Protein AF-A0A1H5MQN9-F1 (afdb_monomer)

Foldseek 3Di:
DVVLLVVLVVVLVVVLVVVLVVCCVVCVVDDPVNSVVVSVVSSVCCCVVPNVVCVVPVVCSVVSSVVVVVPPVVVPPPDDPDDDDDDDDDDDDDDDDDDDDDDDDDDD

Organism: NCBI:txid561176

Sequence (108 aa):
MQGTEERLRRRSDAIIGRELARLAGRARTLGPGELAVVEQALNDLVEHLVLARLRAVPHRAAEVERLFDDGAAVAGRGDVHRAESAGCGRVTQPATGRSIEDTGSNPP

Mean predicted aligned error: 15.57 Å

pLDDT: mean 75.53, std 22.89, range [33.22, 98.25]

Secondary structure (DSSP, 8-state):
-HHHHHHHHHHHHHHHHHHHHHHHHH-TT--HHHHHHHHHHHHHHHIIIIIHHHHH-GGGHHHHHHHHHTTGGGGG--------------------------------

Nearest PDB structures (foldseek):
  2co9-assembly1_A  TM=3.778E-01  e=3.228E+00  Mus musculus

Radius of gyration: 31.55 Å; Cα contacts (8 Å, |Δi|>4): 30; chains: 1; bounding box: 37×87×59 Å

Solvent-accessible surface area (backbone atoms only — not comparable to full-atom values): 7089 Å² total; per-residue (Å²): 105,71,70,58,50,52,52,53,47,57,52,47,53,55,51,51,53,54,49,50,53,53,44,46,71,71,42,72,86,56,50,74,68,58,50,47,54,51,50,51,54,52,50,52,49,46,40,60,70,47,49,53,45,43,69,74,41,60,91,47,47,69,62,57,48,51,70,63,56,69,59,66,74,67,78,70,83,73,81,77,83,75,81,80,89,78,88,79,80,91,82,88,85,83,93,82,86,88,82,81,89,81,84,85,83,84,85,135

Structure (mmCIF, N/CA/C/O backbone):
data_AF-A0A1H5MQN9-F1
#
_entry.id   AF-A0A1H5MQN9-F1
#
loop_
_atom_site.group_PDB
_atom_site.id
_atom_site.type_symbol
_atom_site.label_atom_id
_atom_site.label_alt_id
_atom_site.label_comp_id
_atom_site.label_asym_id
_atom_site.label_entity_id
_atom_site.label_seq_id
_atom_site.pdbx_PDB_ins_code
_atom_site.Cartn_x
_atom_site.Cartn_y
_atom_site.Cartn_z
_atom_site.occupancy
_atom_site.B_iso_or_equiv
_atom_site.auth_seq_id
_atom_site.auth_comp_id
_atom_site.auth_asym_id
_atom_site.auth_atom_id
_atom_site.pdbx_PDB_model_num
ATOM 1 N N . MET A 1 1 ? 17.207 -2.214 -11.520 1.00 70.56 1 MET A N 1
ATOM 2 C CA . MET A 1 1 ? 16.086 -2.992 -10.946 1.00 70.56 1 MET A CA 1
ATOM 3 C C . MET A 1 1 ? 15.875 -2.678 -9.467 1.00 70.56 1 MET A C 1
ATOM 5 O O . MET A 1 1 ? 14.818 -2.151 -9.161 1.00 70.56 1 MET A O 1
ATOM 9 N N . GLN A 1 2 ? 16.863 -2.896 -8.583 1.00 77.94 2 GLN A N 1
ATOM 10 C CA . GLN A 1 2 ? 16.731 -2.617 -7.136 1.00 77.94 2 GLN A CA 1
ATOM 11 C C . GLN A 1 2 ? 16.249 -1.189 -6.820 1.00 77.94 2 GLN A C 1
ATOM 13 O O . GLN A 1 2 ? 15.347 -1.018 -6.011 1.00 77.94 2 GLN A O 1
ATOM 18 N N . GLY A 1 3 ? 16.767 -0.171 -7.519 1.00 86.62 3 GLY A N 1
ATOM 19 C CA . GLY A 1 3 ? 16.318 1.215 -7.324 1.00 86.62 3 GLY A CA 1
ATOM 20 C C . GLY A 1 3 ? 14.837 1.452 -7.652 1.00 86.62 3 GLY A C 1
ATOM 21 O O . GLY A 1 3 ? 14.176 2.209 -6.950 1.00 86.62 3 GLY A O 1
ATOM 22 N N . THR A 1 4 ? 14.295 0.784 -8.676 1.00 87.88 4 THR A N 1
ATOM 23 C CA . THR A 1 4 ? 12.878 0.917 -9.054 1.00 87.88 4 THR A CA 1
ATOM 24 C C . THR A 1 4 ? 11.960 0.212 -8.074 1.00 87.88 4 THR A C 1
ATOM 26 O O . THR A 1 4 ? 10.955 0.782 -7.660 1.00 87.88 4 THR A O 1
ATOM 29 N N . GLU A 1 5 ? 12.328 -1.001 -7.673 1.00 90.56 5 GLU A N 1
ATOM 30 C CA . GLU A 1 5 ? 11.581 -1.761 -6.675 1.00 90.56 5 GLU A CA 1
ATOM 31 C C . GLU A 1 5 ? 11.482 -0.993 -5.353 1.00 90.56 5 GLU A C 1
ATOM 33 O O . GLU A 1 5 ? 10.395 -0.823 -4.809 1.00 90.56 5 GLU A O 1
ATOM 38 N N . GLU A 1 6 ? 12.604 -0.448 -4.889 1.00 91.88 6 GLU A N 1
ATOM 39 C CA . GLU A 1 6 ? 12.682 0.304 -3.643 1.00 91.88 6 GLU A CA 1
ATOM 40 C C . GLU A 1 6 ? 11.853 1.602 -3.683 1.00 91.88 6 GLU A C 1
ATOM 42 O O . GLU A 1 6 ? 11.166 1.943 -2.720 1.00 91.88 6 GLU A O 1
ATOM 47 N N . ARG A 1 7 ? 11.841 2.326 -4.811 1.00 90.75 7 ARG A N 1
ATOM 48 C CA . ARG A 1 7 ? 10.961 3.499 -4.957 1.00 90.75 7 ARG A CA 1
ATOM 49 C C . ARG A 1 7 ? 9.482 3.118 -4.926 1.00 90.75 7 ARG A C 1
ATOM 51 O O . ARG A 1 7 ? 8.699 3.820 -4.290 1.00 90.75 7 ARG A O 1
ATOM 58 N N . LEU A 1 8 ? 9.098 2.029 -5.595 1.00 90.81 8 LEU A N 1
ATOM 59 C CA . LEU A 1 8 ? 7.714 1.551 -5.589 1.00 90.81 8 LEU A CA 1
ATOM 60 C C . LEU A 1 8 ? 7.292 1.059 -4.204 1.00 90.81 8 LEU A C 1
ATOM 62 O O . LEU A 1 8 ? 6.157 1.321 -3.809 1.00 90.81 8 LEU A O 1
ATOM 66 N N . ARG A 1 9 ? 8.200 0.429 -3.449 1.00 93.00 9 ARG A N 1
ATOM 67 C CA . ARG A 1 9 ? 7.979 0.048 -2.049 1.00 93.00 9 ARG A CA 1
ATOM 68 C C . ARG A 1 9 ? 7.672 1.277 -1.197 1.00 93.00 9 ARG A C 1
ATOM 70 O O . ARG A 1 9 ? 6.556 1.401 -0.711 1.00 93.00 9 ARG A O 1
ATOM 77 N N . ARG A 1 10 ? 8.572 2.268 -1.172 1.00 93.31 10 ARG A N 1
ATOM 78 C CA . ARG A 1 10 ? 8.358 3.517 -0.413 1.00 93.31 10 ARG A CA 1
ATOM 79 C C . ARG A 1 10 ? 7.081 4.257 -0.801 1.00 93.31 10 ARG A C 1
ATOM 81 O O . ARG A 1 10 ? 6.387 4.801 0.054 1.00 93.31 10 ARG A O 1
ATOM 88 N N . ARG A 1 11 ? 6.765 4.305 -2.098 1.00 92.62 11 ARG A N 1
ATOM 89 C CA . ARG A 1 11 ? 5.519 4.916 -2.576 1.00 92.62 11 ARG A CA 1
ATOM 90 C C . ARG A 1 11 ? 4.297 4.163 -2.052 1.00 92.62 11 ARG A C 1
ATOM 92 O O . ARG A 1 11 ? 3.329 4.797 -1.638 1.00 92.62 11 ARG A O 1
ATOM 99 N N . SER A 1 12 ? 4.338 2.836 -2.093 1.00 93.88 12 SER A N 1
ATOM 100 C CA . SER A 1 12 ? 3.250 1.985 -1.616 1.00 93.88 12 SER A CA 1
ATOM 101 C C . SER A 1 12 ? 3.046 2.150 -0.114 1.00 93.88 12 SER A C 1
ATOM 103 O O . SER A 1 12 ? 1.917 2.393 0.298 1.00 93.88 12 SER A O 1
ATOM 105 N N . ASP A 1 13 ? 4.124 2.163 0.672 1.00 95.69 13 ASP A N 1
ATOM 106 C CA . ASP A 1 13 ? 4.075 2.388 2.122 1.00 95.69 13 ASP A CA 1
ATOM 107 C C . ASP A 1 13 ? 3.408 3.733 2.457 1.00 95.69 13 ASP A C 1
ATOM 109 O O . ASP A 1 13 ? 2.537 3.815 3.324 1.00 95.69 13 ASP A O 1
ATOM 113 N N . ALA A 1 14 ? 3.743 4.796 1.715 1.00 95.88 14 ALA A N 1
ATOM 114 C CA . ALA A 1 14 ? 3.130 6.111 1.897 1.00 95.88 14 ALA A CA 1
ATOM 115 C C . ALA A 1 14 ? 1.622 6.117 1.577 1.00 95.88 14 ALA A C 1
ATOM 117 O O . ALA A 1 14 ? 0.835 6.767 2.274 1.00 95.88 14 ALA A O 1
ATOM 118 N N . ILE A 1 15 ? 1.202 5.399 0.529 1.00 95.25 15 ILE A N 1
ATOM 119 C CA . ILE A 1 15 ? -0.215 5.258 0.167 1.00 95.25 15 ILE A CA 1
ATOM 120 C C . ILE A 1 15 ? -0.951 4.449 1.237 1.00 95.25 15 ILE A C 1
ATOM 122 O O . ILE A 1 15 ? -1.980 4.908 1.733 1.00 95.25 15 ILE A O 1
ATOM 126 N N . ILE A 1 16 ? -0.411 3.292 1.624 1.00 96.50 16 ILE A N 1
ATOM 127 C CA . ILE A 1 16 ? -0.989 2.405 2.638 1.00 96.50 16 ILE A CA 1
ATOM 128 C C . ILE A 1 16 ? -1.145 3.156 3.960 1.00 96.50 16 ILE A C 1
ATOM 130 O O . ILE A 1 16 ? -2.251 3.212 4.490 1.00 96.50 16 ILE A O 1
ATOM 134 N N . GLY A 1 17 ? -0.100 3.834 4.440 1.00 97.00 17 GLY A N 1
ATOM 135 C CA . GLY A 1 17 ? -0.165 4.617 5.675 1.00 97.00 17 GLY A CA 1
ATOM 136 C C . GLY A 1 17 ? -1.243 5.709 5.637 1.00 97.00 17 GLY A C 1
ATOM 137 O O . GLY A 1 17 ? -2.019 5.860 6.585 1.00 97.00 17 GLY A O 1
ATOM 138 N N . ARG A 1 18 ? -1.366 6.438 4.517 1.00 97.81 18 ARG A N 1
ATOM 139 C CA . ARG A 1 18 ? -2.419 7.454 4.336 1.00 97.81 18 ARG A CA 1
ATOM 140 C C . ARG A 1 18 ? -3.820 6.843 4.350 1.00 97.81 18 ARG A C 1
ATOM 142 O O . ARG A 1 18 ? -4.731 7.437 4.930 1.00 97.81 18 ARG A O 1
ATOM 149 N N . GLU A 1 19 ? -4.017 5.696 3.709 1.00 97.44 19 GLU A N 1
ATOM 150 C CA . GLU A 1 19 ? -5.327 5.043 3.658 1.00 97.44 19 GLU A CA 1
ATOM 151 C C . GLU A 1 19 ? -5.693 4.353 4.979 1.00 97.44 19 GLU A C 1
ATOM 153 O O . GLU A 1 19 ? -6.851 4.424 5.388 1.00 97.44 19 GLU A O 1
ATOM 158 N N . LEU A 1 20 ? -4.724 3.800 5.714 1.00 97.56 20 LEU A N 1
ATOM 159 C CA . LEU A 1 20 ? -4.931 3.285 7.070 1.00 97.56 20 LEU A CA 1
ATOM 160 C C . LEU A 1 20 ? -5.336 4.399 8.036 1.00 97.56 20 LEU A C 1
ATOM 162 O O . LEU A 1 20 ? -6.300 4.239 8.782 1.00 97.56 20 LEU A O 1
ATOM 166 N N . ALA A 1 21 ? -4.692 5.568 7.967 1.00 96.12 21 ALA A N 1
ATOM 167 C CA . ALA A 1 21 ? -5.093 6.729 8.763 1.00 96.12 21 ALA A CA 1
ATOM 168 C C . ALA A 1 21 ? -6.524 7.194 8.423 1.00 96.12 21 ALA A C 1
ATOM 170 O O . ALA A 1 21 ? -7.327 7.487 9.314 1.00 96.12 21 ALA A O 1
ATOM 171 N N . ARG A 1 22 ? -6.886 7.214 7.131 1.00 96.94 22 ARG A N 1
ATOM 172 C CA . ARG A 1 22 ? -8.257 7.519 6.676 1.00 96.94 22 ARG A CA 1
ATOM 173 C C . ARG A 1 22 ? -9.268 6.470 7.129 1.00 96.94 22 ARG A C 1
ATOM 175 O O . ARG A 1 22 ? -10.417 6.819 7.405 1.00 96.94 22 ARG A O 1
ATOM 182 N N . LEU A 1 23 ? -8.880 5.198 7.164 1.00 96.75 23 LEU A N 1
ATOM 183 C CA . LEU A 1 23 ? -9.725 4.109 7.637 1.00 96.75 23 LEU A CA 1
ATOM 184 C C . LEU A 1 23 ? -9.955 4.225 9.144 1.00 96.75 23 LEU A C 1
ATOM 186 O O . LEU A 1 23 ? -11.109 4.248 9.557 1.00 96.75 23 LEU A O 1
ATOM 190 N N . ALA A 1 24 ? -8.897 4.407 9.934 1.00 95.56 24 ALA A N 1
ATOM 191 C CA . ALA A 1 24 ? -8.980 4.599 11.381 1.00 95.56 24 ALA A CA 1
ATOM 192 C C . ALA A 1 24 ? -9.871 5.797 11.759 1.00 95.56 24 ALA A C 1
ATOM 194 O O . ALA A 1 24 ? -10.689 5.714 12.674 1.00 95.56 24 ALA A O 1
ATOM 195 N N . GLY A 1 25 ? -9.784 6.901 11.005 1.00 96.25 25 GLY A N 1
ATOM 196 C CA . GLY A 1 25 ? -10.638 8.072 11.218 1.00 96.25 25 GLY A CA 1
ATOM 197 C C . GLY A 1 25 ? -12.128 7.823 10.938 1.00 96.25 25 GLY A C 1
ATOM 198 O O . GLY A 1 25 ? -12.986 8.391 11.619 1.00 96.25 25 GLY A O 1
ATOM 199 N N . ARG A 1 26 ? -12.455 6.973 9.953 1.00 96.88 26 ARG A N 1
ATOM 200 C CA . ARG A 1 26 ? -13.845 6.652 9.569 1.00 96.88 26 ARG A CA 1
ATOM 201 C C . ARG A 1 26 ? -14.446 5.520 10.397 1.00 96.88 26 ARG A C 1
ATOM 203 O O . ARG A 1 26 ? -15.610 5.594 10.776 1.00 96.88 26 ARG A O 1
ATOM 210 N N . ALA A 1 27 ? -13.661 4.490 10.677 1.00 95.69 27 ALA A N 1
ATOM 211 C CA . ALA A 1 27 ? -14.073 3.280 11.369 1.00 95.69 27 ALA A CA 1
ATOM 212 C C . ALA A 1 27 ? -13.424 3.230 12.756 1.00 95.69 27 ALA A C 1
ATOM 214 O O . ALA A 1 27 ? -12.551 2.411 13.025 1.00 95.69 27 ALA A O 1
ATOM 215 N N . ARG A 1 28 ? -13.879 4.114 13.652 1.00 92.00 28 ARG A N 1
ATOM 216 C CA . ARG A 1 28 ? -13.324 4.268 15.012 1.00 92.00 28 ARG A CA 1
ATOM 217 C C . ARG A 1 28 ? -13.452 3.026 15.906 1.00 92.00 28 ARG A C 1
ATOM 219 O O . ARG A 1 28 ? -12.896 3.012 16.995 1.00 92.00 28 ARG A O 1
ATOM 226 N N . THR A 1 29 ? -14.210 2.017 15.479 1.00 94.62 29 THR A N 1
ATOM 227 C CA . THR A 1 29 ? -14.336 0.725 16.167 1.00 94.62 29 THR A CA 1
ATOM 228 C C . THR A 1 29 ? -13.204 -0.243 15.829 1.00 94.62 29 THR A C 1
ATOM 230 O O . THR A 1 29 ? -13.085 -1.256 16.505 1.00 94.62 29 THR A O 1
ATOM 233 N N . LEU A 1 30 ? -12.405 0.028 14.789 1.00 93.75 30 LEU A N 1
ATOM 234 C CA . LEU A 1 30 ? -11.237 -0.783 14.459 1.00 93.75 30 LEU A CA 1
ATOM 235 C C . LEU A 1 30 ? -10.090 -0.417 15.396 1.00 93.75 30 LEU A C 1
ATOM 237 O O . LEU A 1 30 ? -9.657 0.737 15.442 1.00 93.75 30 LEU A O 1
ATOM 241 N N . GLY A 1 31 ? -9.607 -1.407 16.137 1.00 94.56 31 GLY A N 1
ATOM 242 C CA . GLY A 1 31 ? -8.427 -1.271 16.963 1.00 94.56 31 GLY A CA 1
ATOM 243 C C . GLY A 1 31 ? -7.132 -1.425 16.157 1.00 94.56 31 GLY A C 1
ATOM 244 O O . GLY A 1 31 ? -7.139 -1.700 14.952 1.00 94.56 31 GLY A O 1
ATOM 245 N N . PRO A 1 32 ? -5.980 -1.268 16.830 1.00 94.44 32 PRO A N 1
ATOM 246 C CA . PRO A 1 32 ? -4.671 -1.442 16.207 1.00 94.44 32 PRO A CA 1
ATOM 247 C C . PRO A 1 32 ? -4.469 -2.833 15.589 1.00 94.44 32 PRO A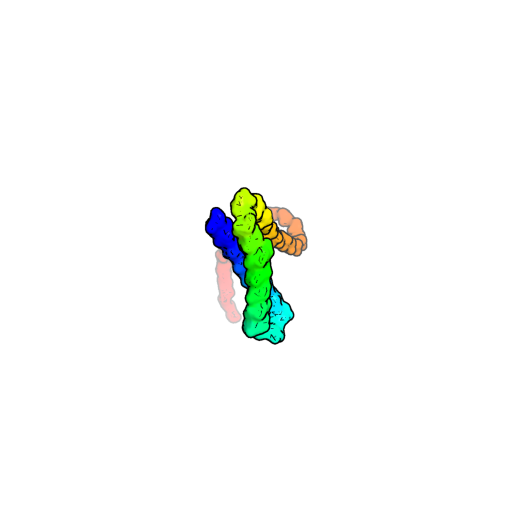 C 1
ATOM 249 O O . PRO A 1 32 ? -3.809 -2.951 14.562 1.00 94.44 32 PRO A O 1
ATOM 252 N N . GLY A 1 33 ? -5.049 -3.879 16.188 1.00 97.62 33 GLY A N 1
ATOM 253 C CA . GLY A 1 33 ? -4.929 -5.252 15.694 1.00 97.62 33 GLY A CA 1
ATOM 254 C C . GLY A 1 33 ? -5.650 -5.460 14.364 1.00 97.62 33 GLY A C 1
ATOM 255 O O . GLY A 1 33 ? -5.076 -6.008 13.428 1.00 97.62 33 GLY A O 1
ATOM 256 N N . GLU A 1 34 ? -6.885 -4.975 14.242 1.00 97.25 34 GLU A N 1
ATOM 257 C CA . GLU A 1 34 ? -7.648 -5.064 12.997 1.00 97.25 34 GLU A CA 1
ATOM 258 C C . GLU A 1 34 ? -7.014 -4.220 11.888 1.00 97.25 34 GLU A C 1
ATOM 260 O O . GLU A 1 34 ? -6.952 -4.655 10.738 1.00 97.25 34 GLU A O 1
ATOM 265 N N . LEU A 1 35 ? -6.494 -3.037 12.226 1.00 97.25 35 LEU A N 1
ATOM 266 C CA . LEU A 1 35 ? -5.765 -2.200 11.273 1.00 97.25 35 LEU A CA 1
ATOM 267 C C . LEU A 1 35 ? -4.475 -2.874 10.788 1.00 97.25 35 LEU A C 1
ATOM 269 O O . LEU A 1 35 ? -4.190 -2.804 9.596 1.00 97.25 35 LEU A O 1
ATOM 273 N N . ALA A 1 36 ? -3.750 -3.582 11.659 1.00 97.31 36 ALA A N 1
ATOM 274 C CA . ALA A 1 36 ? -2.556 -4.335 11.277 1.00 97.31 36 ALA A CA 1
ATOM 275 C C . ALA A 1 36 ? -2.871 -5.496 10.315 1.00 97.31 36 ALA A C 1
ATOM 277 O O . ALA A 1 36 ? -2.104 -5.763 9.394 1.00 97.31 36 ALA A O 1
ATOM 278 N N . VAL A 1 37 ? -4.023 -6.161 10.471 1.00 98.00 37 VAL A N 1
ATOM 279 C CA . VAL A 1 37 ? -4.479 -7.185 9.509 1.00 98.00 37 VAL A CA 1
ATOM 280 C C . VAL A 1 37 ? -4.722 -6.567 8.131 1.00 98.00 37 VAL A C 1
ATOM 282 O O . VAL A 1 37 ? -4.321 -7.136 7.115 1.00 98.00 37 VAL A O 1
ATOM 285 N N . VAL A 1 38 ? -5.353 -5.391 8.086 1.00 97.19 38 VAL A N 1
ATOM 286 C CA . VAL A 1 38 ? -5.579 -4.663 6.829 1.00 97.19 3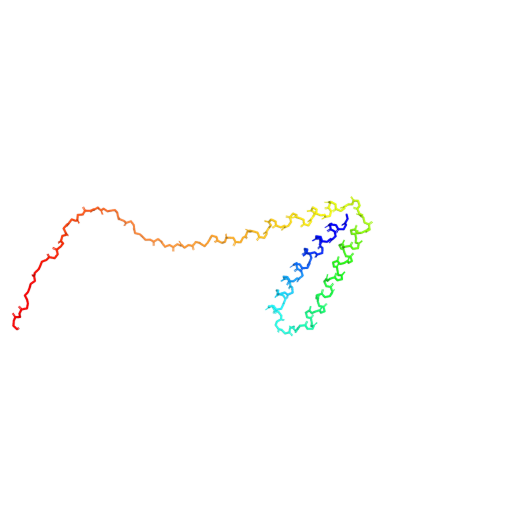8 VAL A CA 1
ATOM 287 C C . VAL A 1 38 ? -4.252 -4.218 6.214 1.00 97.19 38 VAL A C 1
ATOM 289 O O . VAL A 1 38 ? -4.051 -4.402 5.017 1.00 97.19 38 VAL A O 1
ATOM 292 N N . GLU A 1 39 ? -3.338 -3.675 7.015 1.00 97.88 39 GLU A N 1
ATOM 293 C CA . GLU A 1 39 ? -1.993 -3.292 6.581 1.00 97.88 39 GLU A CA 1
ATOM 294 C C . GLU A 1 39 ? -1.246 -4.469 5.950 1.00 97.88 39 GLU A C 1
ATOM 296 O O . GLU A 1 39 ? -0.734 -4.344 4.838 1.00 97.88 39 GLU A O 1
ATOM 301 N N . GLN A 1 40 ? -1.248 -5.631 6.607 1.00 98.25 40 GLN A N 1
ATOM 302 C CA . GLN A 1 40 ? -0.610 -6.835 6.083 1.00 98.25 40 GLN A CA 1
ATOM 303 C C . GLN A 1 40 ? -1.222 -7.263 4.745 1.00 98.25 40 GLN A C 1
ATOM 305 O O . GLN A 1 40 ? -0.490 -7.506 3.789 1.00 98.25 40 GLN A O 1
ATOM 310 N N . ALA A 1 41 ? -2.553 -7.294 4.642 1.00 98.00 41 ALA A N 1
ATOM 311 C CA . ALA A 1 41 ? -3.228 -7.660 3.399 1.00 98.00 41 ALA A CA 1
ATOM 312 C C . ALA A 1 41 ? -2.901 -6.691 2.247 1.00 98.00 41 ALA A C 1
ATOM 314 O O . ALA A 1 41 ? -2.745 -7.112 1.099 1.00 98.00 41 ALA A O 1
ATOM 315 N N . LEU A 1 42 ? -2.773 -5.392 2.540 1.00 97.62 42 LEU A N 1
ATOM 316 C CA . LEU A 1 42 ? -2.373 -4.388 1.554 1.00 97.62 42 LEU A CA 1
ATOM 317 C C . LEU A 1 42 ? -0.908 -4.554 1.130 1.00 97.62 42 LEU A C 1
ATOM 319 O O . LEU A 1 42 ? -0.611 -4.459 -0.062 1.00 97.62 42 LEU A O 1
ATOM 323 N N . ASN A 1 43 ? -0.012 -4.848 2.072 1.00 97.25 43 ASN A N 1
ATOM 324 C CA . ASN A 1 43 ? 1.393 -5.135 1.782 1.00 97.25 43 ASN A CA 1
ATOM 325 C C . ASN A 1 43 ? 1.546 -6.383 0.906 1.00 97.25 43 ASN A C 1
ATOM 327 O O . ASN A 1 43 ? 2.263 -6.346 -0.096 1.00 97.25 43 ASN A O 1
ATOM 331 N N . ASP A 1 44 ? 0.815 -7.455 1.216 1.00 98.00 44 ASP A N 1
ATOM 332 C CA . ASP A 1 44 ? 0.803 -8.671 0.404 1.00 98.00 44 ASP A CA 1
ATOM 333 C C . ASP A 1 44 ? 0.284 -8.377 -1.008 1.00 98.00 44 ASP A C 1
ATOM 335 O O . ASP A 1 44 ? 0.850 -8.849 -1.996 1.00 98.00 44 ASP A O 1
ATOM 339 N N . LEU A 1 45 ? -0.764 -7.561 -1.143 1.00 97.00 45 LEU A N 1
ATOM 340 C CA . LEU A 1 45 ? -1.297 -7.183 -2.449 1.00 97.00 45 LEU A CA 1
ATOM 341 C C . LEU A 1 45 ? -0.265 -6.414 -3.289 1.00 97.00 45 LEU A C 1
ATOM 343 O O . LEU A 1 45 ? -0.101 -6.701 -4.476 1.00 97.00 45 LEU A O 1
ATOM 347 N N . VAL A 1 46 ? 0.455 -5.466 -2.685 1.00 95.19 46 VAL A N 1
ATOM 348 C CA . VAL A 1 46 ? 1.533 -4.713 -3.348 1.00 95.19 46 VAL A CA 1
ATOM 349 C C . VAL A 1 46 ? 2.661 -5.640 -3.782 1.00 95.19 46 VAL A C 1
ATOM 351 O O . VAL A 1 46 ? 3.129 -5.556 -4.922 1.00 95.19 46 VAL A O 1
ATOM 354 N N . GLU A 1 47 ? 3.086 -6.539 -2.899 1.00 95.44 47 GLU A N 1
ATOM 355 C CA . GLU A 1 47 ? 4.148 -7.490 -3.200 1.00 95.44 47 GLU A CA 1
ATOM 356 C C . GLU A 1 47 ? 3.766 -8.355 -4.409 1.00 95.44 47 GLU A C 1
ATOM 358 O O . GLU A 1 47 ? 4.516 -8.400 -5.383 1.00 95.44 47 GLU A O 1
ATOM 363 N N . HIS A 1 48 ? 2.573 -8.954 -4.423 1.00 96.25 48 HIS A N 1
ATOM 364 C CA . HIS A 1 48 ? 2.153 -9.841 -5.510 1.00 96.25 48 HIS A CA 1
ATOM 365 C C . HIS A 1 48 ? 1.850 -9.104 -6.823 1.00 96.25 48 HIS A C 1
ATOM 367 O O . HIS A 1 48 ? 2.240 -9.573 -7.896 1.00 96.25 48 HIS A O 1
ATOM 373 N N . LEU A 1 49 ? 1.158 -7.961 -6.770 1.00 91.06 49 LEU A N 1
ATOM 374 C CA . LEU A 1 49 ? 0.704 -7.269 -7.981 1.00 91.06 49 LEU A CA 1
ATOM 375 C C . LEU A 1 49 ? 1.777 -6.382 -8.610 1.00 91.06 49 LEU A C 1
ATOM 377 O O . LEU A 1 49 ? 1.793 -6.221 -9.831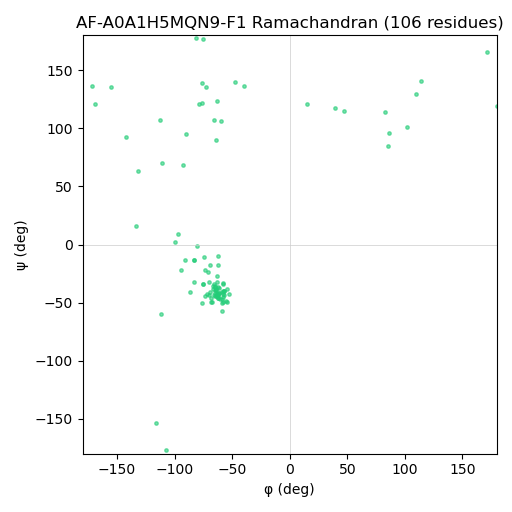 1.00 91.06 49 LEU A O 1
ATOM 381 N N . VAL A 1 50 ? 2.664 -5.802 -7.800 1.00 90.19 50 VAL A N 1
ATOM 382 C CA . VAL A 1 50 ? 3.622 -4.792 -8.264 1.00 90.19 50 VAL A CA 1
ATOM 383 C C . VAL A 1 50 ? 5.040 -5.336 -8.222 1.00 90.19 50 VAL A C 1
ATOM 385 O O . VAL A 1 50 ? 5.702 -5.403 -9.258 1.00 90.19 50 VAL A O 1
ATOM 388 N N . LEU A 1 51 ? 5.519 -5.738 -7.045 1.00 92.38 51 LEU A N 1
ATOM 389 C CA . LEU A 1 51 ? 6.946 -5.999 -6.839 1.00 92.38 51 LEU A CA 1
ATOM 390 C C . LEU A 1 51 ? 7.371 -7.331 -7.461 1.00 92.38 51 LEU A C 1
ATOM 392 O O . LEU A 1 51 ? 8.290 -7.365 -8.281 1.00 92.38 51 LEU A O 1
ATOM 396 N N . ALA A 1 52 ? 6.646 -8.411 -7.178 1.00 93.00 52 ALA A N 1
ATOM 397 C CA . ALA A 1 52 ? 6.856 -9.708 -7.809 1.00 93.00 52 ALA A CA 1
ATOM 398 C C . ALA A 1 52 ? 6.714 -9.610 -9.335 1.00 93.00 52 ALA A C 1
ATOM 400 O O . ALA A 1 52 ? 7.524 -10.171 -10.080 1.00 93.00 52 ALA A O 1
ATOM 401 N N . ARG A 1 53 ? 5.736 -8.831 -9.820 1.00 88.38 53 ARG A N 1
ATOM 402 C CA . ARG A 1 53 ? 5.551 -8.630 -11.258 1.00 88.38 53 ARG A CA 1
ATOM 403 C C . ARG A 1 53 ? 6.719 -7.874 -11.886 1.00 88.38 53 ARG A C 1
ATOM 405 O O . ARG A 1 53 ? 7.199 -8.305 -12.930 1.00 88.38 53 ARG A O 1
ATOM 412 N N . LEU A 1 54 ? 7.214 -6.811 -11.252 1.00 90.44 54 LEU A N 1
ATOM 413 C CA . LEU A 1 54 ? 8.397 -6.074 -11.701 1.00 90.44 54 LEU A CA 1
ATOM 414 C C . LEU A 1 54 ? 9.625 -6.986 -11.801 1.00 90.44 54 LEU A C 1
ATOM 416 O O . LEU A 1 54 ? 10.331 -6.947 -12.809 1.00 90.44 54 LEU A O 1
ATOM 420 N N . ARG A 1 55 ? 9.855 -7.837 -10.792 1.00 92.06 55 ARG A N 1
ATOM 421 C CA . ARG A 1 55 ? 10.970 -8.799 -10.797 1.00 92.06 55 ARG A CA 1
ATOM 422 C C . ARG A 1 55 ? 10.851 -9.824 -11.926 1.00 92.06 55 ARG A C 1
ATOM 424 O O . ARG A 1 55 ? 11.868 -10.229 -12.479 1.00 92.06 55 ARG A O 1
ATOM 431 N N . ALA A 1 56 ? 9.631 -10.200 -12.315 1.00 92.06 56 ALA A N 1
ATOM 432 C CA . ALA A 1 56 ? 9.388 -11.099 -13.443 1.00 92.06 56 ALA A CA 1
ATOM 433 C C . ALA A 1 56 ? 9.611 -10.442 -14.824 1.00 92.06 56 ALA A C 1
ATOM 435 O O . ALA A 1 56 ? 9.832 -11.151 -15.805 1.00 92.06 56 ALA A O 1
ATOM 436 N N . VAL A 1 57 ? 9.552 -9.107 -14.931 1.00 89.75 57 VAL A N 1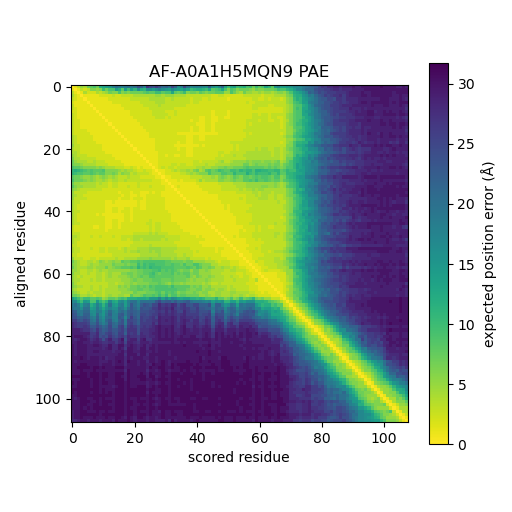
ATOM 437 C CA . VAL A 1 57 ? 9.760 -8.363 -16.193 1.00 89.75 57 VAL A CA 1
ATOM 438 C C . VAL A 1 57 ? 10.738 -7.186 -16.031 1.00 89.75 57 VAL A C 1
ATOM 440 O O . VAL A 1 57 ? 10.384 -6.029 -16.271 1.00 89.75 57 VAL A O 1
ATOM 443 N N . PRO A 1 58 ? 12.013 -7.446 -15.690 1.00 86.62 58 PRO A N 1
ATOM 444 C CA . PRO A 1 58 ? 12.962 -6.398 -15.305 1.00 86.62 58 PRO A CA 1
ATOM 445 C C . PRO A 1 58 ? 13.264 -5.387 -16.421 1.00 86.62 58 PRO A C 1
ATOM 447 O O . PRO A 1 58 ? 13.560 -4.227 -16.144 1.00 86.62 58 PRO A O 1
ATOM 450 N N . HIS A 1 59 ? 13.146 -5.798 -17.687 1.00 88.81 59 HIS A N 1
ATOM 451 C CA . HIS A 1 59 ? 13.363 -4.942 -18.857 1.00 88.81 59 HIS A CA 1
ATOM 452 C C . HIS A 1 59 ? 12.285 -3.857 -19.028 1.00 88.81 59 HIS A C 1
ATOM 454 O O . HIS A 1 59 ? 12.529 -2.872 -19.716 1.00 88.81 59 HIS A O 1
ATOM 460 N N . ARG A 1 60 ? 11.119 -3.992 -18.376 1.00 86.38 60 ARG A N 1
ATOM 461 C CA . ARG A 1 60 ? 10.036 -2.990 -18.397 1.00 86.38 60 ARG A CA 1
ATOM 462 C C . ARG A 1 60 ? 10.034 -2.058 -17.186 1.00 86.38 60 ARG A C 1
ATOM 464 O O . ARG A 1 60 ? 9.101 -1.279 -17.019 1.00 86.38 60 ARG A O 1
ATOM 471 N N . ALA A 1 61 ? 11.063 -2.100 -16.340 1.00 85.69 61 ALA A N 1
ATOM 472 C CA . ALA A 1 61 ? 11.097 -1.328 -15.098 1.00 85.69 61 ALA A CA 1
ATOM 473 C C . ALA A 1 61 ? 10.861 0.181 -15.300 1.00 85.69 61 ALA A C 1
ATOM 475 O O . ALA A 1 61 ? 10.141 0.790 -14.515 1.00 85.69 61 ALA A O 1
ATOM 476 N N . ALA A 1 62 ? 11.400 0.764 -16.375 1.00 83.94 62 ALA A N 1
ATOM 477 C CA . ALA A 1 62 ? 11.211 2.179 -16.695 1.00 83.94 62 ALA A CA 1
ATOM 478 C C . ALA A 1 62 ? 9.775 2.522 -17.142 1.00 83.94 62 ALA A C 1
ATOM 480 O O . ALA A 1 62 ? 9.297 3.621 -16.887 1.00 83.94 62 ALA A O 1
ATOM 481 N N . GLU A 1 63 ? 9.073 1.603 -17.812 1.00 84.81 63 GLU A N 1
ATOM 482 C CA . GLU A 1 63 ? 7.659 1.788 -18.179 1.00 84.81 63 GLU A CA 1
ATOM 483 C C . GLU A 1 63 ? 6.763 1.740 -16.944 1.00 84.81 63 GLU A C 1
ATOM 485 O O . GLU A 1 63 ? 5.877 2.578 -16.789 1.00 84.81 63 GLU A O 1
ATOM 490 N N . VAL A 1 64 ? 7.033 0.783 -16.052 1.00 83.25 64 VAL A N 1
ATOM 491 C CA . VAL A 1 64 ? 6.324 0.646 -1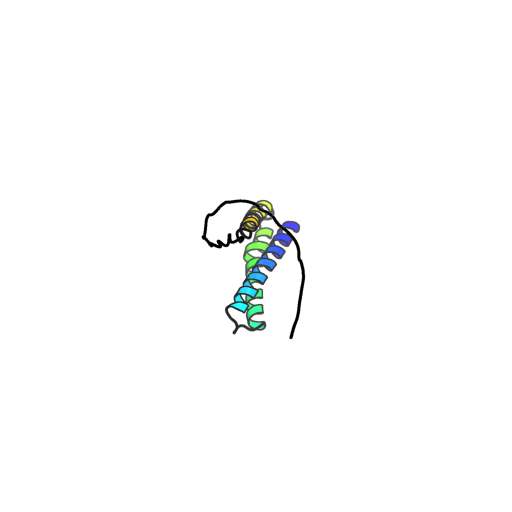4.777 1.00 83.25 64 VAL A CA 1
ATOM 492 C C . VAL A 1 64 ? 6.543 1.888 -13.918 1.00 83.25 64 VAL A C 1
ATOM 494 O O . VAL A 1 64 ? 5.585 2.437 -13.395 1.00 83.25 64 VAL A O 1
ATOM 497 N N . GLU A 1 65 ? 7.779 2.371 -13.814 1.00 82.38 65 GLU A N 1
ATOM 498 C CA . GLU A 1 65 ? 8.110 3.602 -13.091 1.00 82.38 65 GLU A CA 1
ATOM 499 C C . GLU A 1 65 ? 7.286 4.803 -13.569 1.00 82.38 65 GLU A C 1
ATOM 501 O O . GLU A 1 65 ? 6.633 5.450 -12.752 1.00 82.38 65 GLU A O 1
ATOM 506 N N . ARG A 1 66 ? 7.216 5.036 -14.887 1.00 83.69 66 ARG A N 1
ATOM 507 C CA . ARG A 1 66 ? 6.433 6.145 -15.456 1.00 83.69 66 ARG A CA 1
ATOM 508 C C . ARG A 1 66 ? 4.949 6.082 -15.095 1.00 83.69 66 ARG A C 1
ATOM 510 O O . ARG A 1 66 ? 4.377 7.105 -14.736 1.00 83.69 66 ARG A O 1
ATOM 517 N N . LEU A 1 67 ? 4.345 4.890 -15.108 1.00 83.69 67 LEU A N 1
ATOM 518 C CA . LEU A 1 67 ? 2.933 4.712 -14.743 1.00 83.69 67 LEU A CA 1
ATOM 519 C C . LEU A 1 67 ? 2.625 5.212 -13.322 1.00 83.69 67 LEU A C 1
ATOM 521 O O . LEU A 1 67 ? 1.524 5.695 -13.056 1.00 83.69 67 LEU A O 1
ATOM 525 N N . PHE A 1 68 ? 3.584 5.084 -12.404 1.00 78.25 68 PHE A N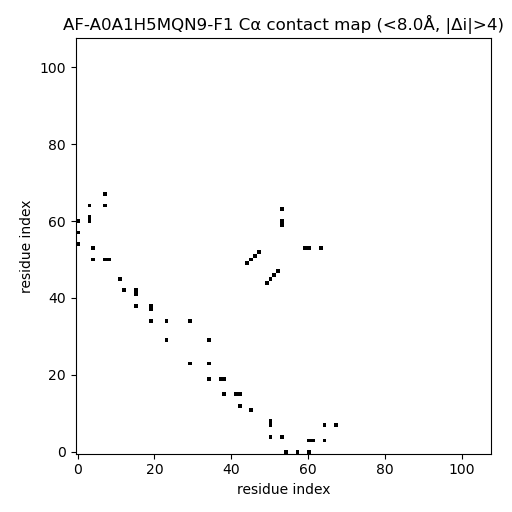 1
ATOM 526 C CA . PHE A 1 68 ? 3.408 5.488 -11.013 1.00 78.25 68 PHE A CA 1
ATOM 527 C C . PHE A 1 68 ? 3.911 6.909 -10.723 1.00 78.25 68 PHE A C 1
ATOM 529 O O . PHE A 1 68 ? 3.425 7.516 -9.768 1.00 78.25 68 PHE A O 1
ATOM 536 N N . ASP A 1 69 ? 4.812 7.473 -11.529 1.00 76.56 69 ASP A N 1
ATOM 537 C CA . ASP A 1 69 ? 5.307 8.845 -11.344 1.00 76.56 69 ASP A CA 1
ATOM 538 C C . ASP A 1 69 ? 4.299 9.924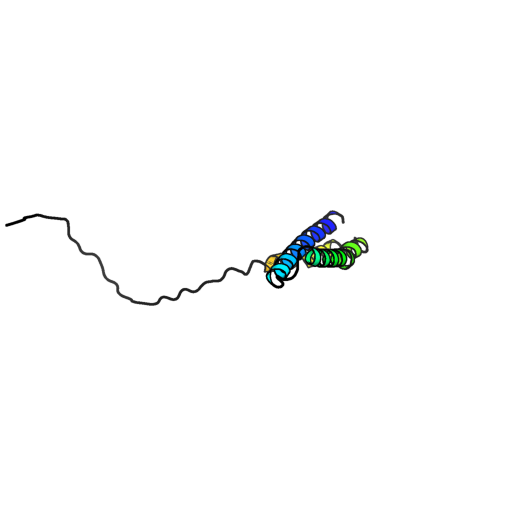 -11.784 1.00 76.56 69 ASP A C 1
ATOM 540 O O . ASP A 1 69 ? 4.161 10.941 -11.097 1.00 76.56 69 ASP A O 1
ATOM 544 N N . ASP A 1 70 ? 3.495 9.678 -12.826 1.00 61.41 70 ASP A N 1
ATOM 545 C CA . ASP A 1 70 ? 2.549 10.667 -13.384 1.00 61.41 70 ASP A CA 1
ATOM 546 C C . ASP A 1 70 ? 1.443 11.118 -12.396 1.00 61.41 70 ASP A C 1
ATOM 548 O O . ASP A 1 70 ? 0.824 12.172 -12.556 1.00 61.41 70 ASP A O 1
ATOM 552 N N . GLY A 1 71 ? 1.205 10.360 -11.320 1.00 53.88 71 GLY A N 1
ATOM 553 C CA . GLY A 1 71 ? 0.176 10.663 -10.318 1.00 53.88 71 GLY A CA 1
ATOM 554 C C . GLY A 1 71 ? 0.580 11.660 -9.220 1.00 53.88 71 GLY A C 1
ATOM 555 O O . GLY A 1 71 ? -0.292 12.135 -8.492 1.00 53.88 71 GLY A O 1
ATOM 556 N N . ALA A 1 72 ? 1.869 11.989 -9.056 1.00 54.25 72 ALA A N 1
ATOM 557 C CA . ALA A 1 72 ? 2.320 12.894 -7.986 1.00 54.25 72 ALA A CA 1
ATOM 558 C C . ALA A 1 72 ? 1.915 14.367 -8.220 1.00 54.25 72 ALA A C 1
ATOM 560 O O . ALA A 1 72 ? 1.747 15.123 -7.265 1.00 54.25 72 ALA A O 1
ATOM 561 N N . ALA A 1 73 ? 1.667 14.762 -9.473 1.00 46.75 73 ALA A N 1
ATOM 562 C CA . ALA A 1 73 ? 1.255 16.121 -9.836 1.00 46.75 73 ALA A CA 1
ATOM 563 C C . ALA A 1 73 ? -0.216 16.452 -9.492 1.00 46.75 73 ALA A C 1
ATOM 565 O O . ALA A 1 73 ? -0.624 17.612 -9.552 1.00 46.75 73 ALA A O 1
ATOM 566 N N . VAL A 1 74 ? -1.039 15.463 -9.121 1.00 48.28 74 VAL A N 1
ATOM 567 C CA . VAL A 1 74 ? -2.482 15.671 -8.878 1.00 48.28 74 VAL A CA 1
ATOM 568 C C . VAL A 1 74 ? -2.790 16.025 -7.413 1.00 48.28 74 VAL A C 1
ATOM 570 O O . VAL A 1 74 ? -3.862 16.547 -7.120 1.00 48.28 74 VAL A O 1
ATOM 573 N N . ALA A 1 75 ? -1.838 15.847 -6.490 1.00 49.25 75 ALA A N 1
ATOM 574 C CA . ALA A 1 75 ? -2.016 16.162 -5.067 1.00 49.25 75 ALA A CA 1
ATOM 575 C C . ALA A 1 75 ? -1.840 17.658 -4.710 1.00 49.25 75 ALA A C 1
ATOM 577 O O . ALA A 1 75 ? -2.015 18.023 -3.551 1.00 49.25 75 ALA A O 1
ATOM 578 N N . GLY A 1 76 ? -1.521 18.519 -5.687 1.00 41.62 76 GLY A N 1
ATOM 579 C CA . GLY A 1 76 ? -1.309 19.964 -5.502 1.00 41.62 76 GLY A CA 1
ATOM 580 C C . GLY A 1 76 ? -2.488 20.872 -5.879 1.00 41.62 76 GLY A C 1
ATOM 581 O O . GLY A 1 76 ? -2.364 22.087 -5.798 1.00 41.62 76 GLY A O 1
ATOM 582 N N . ARG A 1 77 ? -3.643 20.335 -6.298 1.00 45.41 77 ARG A N 1
ATOM 583 C CA . ARG A 1 77 ? -4.858 21.144 -6.537 1.00 45.41 77 ARG A CA 1
ATOM 584 C C . ARG A 1 77 ? -5.733 21.172 -5.288 1.00 45.41 77 ARG A C 1
ATOM 586 O O . ARG A 1 77 ? -6.798 20.568 -5.237 1.00 45.41 77 ARG A O 1
ATOM 593 N N . GLY A 1 78 ? -5.218 21.845 -4.267 1.00 40.88 78 GLY A N 1
ATOM 594 C CA . GLY A 1 78 ? -5.876 22.044 -2.980 1.00 40.88 78 GLY A CA 1
ATOM 595 C C . GLY A 1 78 ? -5.816 23.482 -2.476 1.00 40.88 78 GLY A C 1
ATOM 596 O O . GLY A 1 78 ? -6.091 23.685 -1.303 1.00 40.88 78 GLY A O 1
ATOM 597 N N . ASP A 1 79 ? -5.491 24.468 -3.319 1.00 41.47 79 ASP A N 1
ATOM 598 C CA . ASP A 1 79 ? -5.643 25.876 -2.950 1.00 41.47 79 ASP A CA 1
ATOM 599 C C . ASP A 1 79 ? -7.032 26.365 -3.347 1.00 41.47 79 ASP A C 1
ATOM 601 O O . ASP A 1 79 ? -7.345 26.731 -4.481 1.00 41.47 79 ASP A O 1
ATOM 605 N N . VAL A 1 80 ? -7.891 26.296 -2.337 1.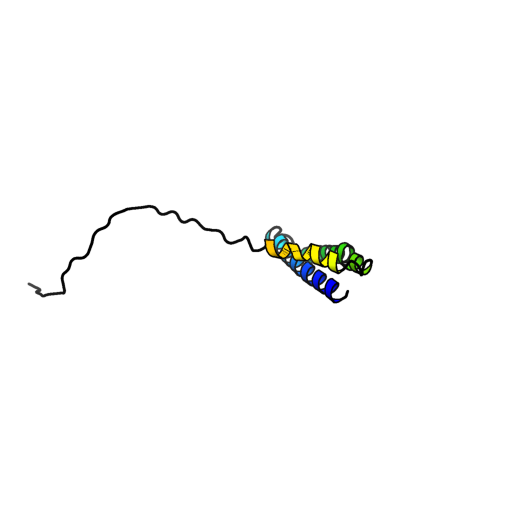00 48.16 80 VAL A N 1
ATOM 606 C CA . VAL A 1 80 ? -9.193 26.931 -2.254 1.00 48.16 80 VAL A CA 1
ATOM 607 C C . VAL A 1 80 ? -8.981 28.439 -2.379 1.00 48.16 80 VAL A C 1
ATOM 609 O O . VAL A 1 80 ? -8.561 29.097 -1.428 1.00 48.16 80 VAL A O 1
ATOM 612 N N . HIS A 1 81 ? -9.331 29.012 -3.531 1.00 36.06 81 HIS A N 1
ATOM 613 C CA . HIS A 1 81 ? -9.696 30.423 -3.588 1.00 36.06 81 HIS A CA 1
ATOM 614 C C . HIS A 1 81 ? -10.968 30.596 -2.746 1.00 36.06 81 HIS A C 1
ATOM 616 O O . HIS A 1 81 ? -12.092 30.432 -3.220 1.00 36.06 81 HIS A O 1
ATOM 622 N N . ARG A 1 82 ? -10.780 30.872 -1.452 1.00 41.62 82 ARG A N 1
ATOM 623 C CA . ARG A 1 82 ? -11.835 31.374 -0.578 1.00 41.62 82 ARG A CA 1
ATOM 624 C C . ARG A 1 82 ? -12.195 32.764 -1.088 1.00 41.62 82 ARG A C 1
ATOM 626 O O . ARG A 1 82 ? -11.433 33.713 -0.940 1.00 41.62 82 ARG A O 1
ATOM 633 N N . ALA A 1 83 ? -13.359 32.838 -1.717 1.00 40.47 83 ALA A N 1
ATOM 634 C CA . ALA A 1 83 ? -14.093 34.069 -1.894 1.00 40.47 83 ALA A CA 1
ATOM 635 C C . ALA A 1 83 ? -14.490 34.604 -0.512 1.00 40.47 83 ALA A C 1
ATOM 637 O O . ALA A 1 83 ? -15.177 33.915 0.241 1.00 40.47 83 ALA A O 1
ATOM 638 N N . GLU A 1 84 ? -14.093 35.832 -0.203 1.00 40.88 84 GLU A N 1
ATOM 639 C CA . GLU A 1 84 ? -14.845 36.680 0.714 1.00 40.88 84 GLU A CA 1
ATOM 640 C C . GLU A 1 84 ? -15.400 37.846 -0.093 1.00 40.88 84 GLU A C 1
ATOM 642 O O . GLU A 1 84 ? -14.692 38.734 -0.565 1.00 40.88 84 GLU A O 1
ATOM 647 N N . SER A 1 85 ? -16.709 37.778 -0.313 1.00 43.69 85 SER A N 1
ATOM 648 C CA . SER A 1 85 ? -17.522 38.908 -0.717 1.00 43.69 85 SER A CA 1
ATOM 649 C C . SER A 1 85 ? -17.759 39.789 0.504 1.00 43.69 85 SER A C 1
ATOM 651 O O . SER A 1 85 ? -18.370 39.348 1.471 1.00 43.69 85 SER A O 1
ATOM 653 N N . ALA A 1 86 ? -17.363 41.052 0.426 1.00 42.88 86 ALA A N 1
ATOM 654 C CA . ALA A 1 86 ? -18.006 42.122 1.173 1.00 42.88 86 ALA A CA 1
ATOM 655 C C . ALA A 1 86 ? -18.034 43.355 0.270 1.00 42.88 86 ALA A C 1
ATOM 657 O O . ALA A 1 86 ? -17.075 44.115 0.170 1.00 42.88 86 ALA A O 1
ATOM 658 N N . GLY A 1 87 ? -19.138 43.509 -0.457 1.00 39.34 87 GLY A N 1
ATOM 659 C CA . GLY A 1 87 ? -19.468 44.788 -1.059 1.00 39.34 87 GLY A CA 1
ATOM 660 C C . GLY A 1 87 ? -19.914 45.759 0.029 1.00 39.34 87 GLY A C 1
ATOM 661 O O . GLY A 1 87 ? -20.725 45.386 0.868 1.00 39.34 87 GLY A O 1
ATOM 662 N N . CYS A 1 88 ? -19.426 46.997 -0.016 1.00 33.22 88 CYS A N 1
ATOM 663 C CA . CYS A 1 88 ? -20.226 48.197 0.223 1.00 33.22 88 CYS A CA 1
ATOM 664 C C . CYS A 1 88 ? -19.403 49.452 -0.111 1.00 33.22 88 CYS A C 1
ATOM 666 O O . CYS A 1 88 ? -18.258 49.570 0.308 1.00 33.22 88 CYS A O 1
ATOM 668 N N . GLY A 1 89 ? -20.023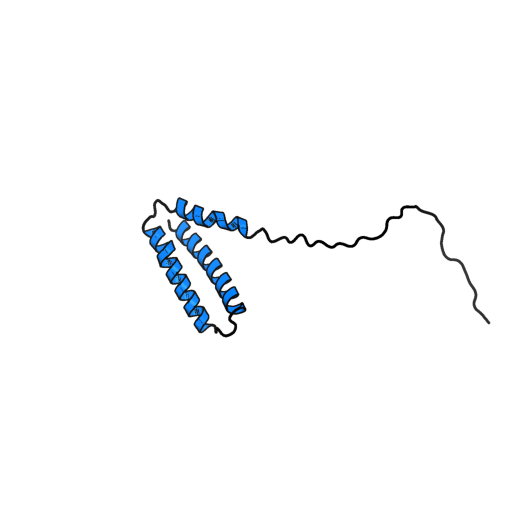 50.410 -0.803 1.00 37.81 89 GLY A N 1
ATOM 669 C CA . GLY A 1 89 ? -19.780 51.827 -0.525 1.00 37.81 89 GLY A CA 1
ATOM 670 C C . GLY A 1 89 ? -18.592 52.507 -1.202 1.00 37.81 89 GLY A C 1
ATOM 671 O O . GLY A 1 89 ? -17.554 52.749 -0.603 1.00 37.81 89 GLY A O 1
ATOM 672 N N . ARG A 1 90 ? -18.829 52.960 -2.431 1.00 40.81 90 ARG A N 1
ATOM 673 C CA . ARG A 1 90 ? -18.221 54.157 -3.034 1.00 40.81 90 ARG A CA 1
ATOM 674 C C . ARG A 1 90 ? -18.294 55.355 -2.065 1.00 40.81 90 ARG A C 1
ATOM 676 O O . ARG A 1 90 ? -19.355 55.547 -1.487 1.00 40.81 90 ARG A O 1
ATOM 683 N N . VAL A 1 91 ? -17.236 56.173 -1.974 1.00 43.06 91 VAL A N 1
ATOM 684 C CA . VAL A 1 91 ? -17.222 57.661 -2.048 1.00 43.06 91 VAL A CA 1
ATOM 685 C C . VAL A 1 91 ? -15.772 58.157 -1.891 1.00 43.06 91 VAL A C 1
ATOM 687 O O . VAL A 1 91 ? -15.103 57.931 -0.891 1.00 43.06 91 VAL A O 1
ATOM 690 N N . THR A 1 92 ? -15.295 58.840 -2.926 1.00 46.16 92 THR A N 1
ATOM 691 C CA . THR A 1 92 ? -14.119 59.721 -2.957 1.00 46.16 92 THR A CA 1
ATOM 692 C C . THR A 1 92 ? -14.425 61.063 -2.288 1.00 46.16 92 THR A C 1
ATOM 694 O O . THR A 1 92 ? -15.472 61.613 -2.622 1.00 46.16 92 THR A O 1
ATOM 697 N N . GLN A 1 93 ? -13.503 61.630 -1.489 1.00 51.78 93 GLN A N 1
ATOM 698 C CA . GLN A 1 93 ? -12.933 62.999 -1.623 1.00 51.78 93 GLN A CA 1
ATOM 699 C C . GLN A 1 93 ? -12.054 63.431 -0.409 1.00 51.78 93 GLN A C 1
ATOM 701 O O . GLN A 1 93 ? -12.020 62.701 0.579 1.00 51.78 93 GLN A O 1
ATOM 706 N N . PRO A 1 94 ? -11.243 64.516 -0.526 1.00 46.16 94 PRO A N 1
ATOM 707 C CA . PRO A 1 94 ? -9.875 64.578 -0.002 1.00 46.16 94 PRO A CA 1
ATOM 708 C C . PRO A 1 94 ? -9.664 65.469 1.241 1.00 46.16 94 PRO A C 1
ATOM 710 O O . PRO A 1 94 ? -10.578 66.077 1.785 1.00 46.16 94 PRO A O 1
ATOM 713 N N . ALA A 1 95 ? -8.386 65.531 1.627 1.00 48.59 95 ALA A N 1
ATOM 714 C CA . ALA A 1 95 ? -7.745 66.256 2.719 1.00 48.59 95 ALA A CA 1
ATOM 715 C C . ALA A 1 95 ? -8.225 67.691 3.018 1.00 48.59 95 ALA A C 1
ATOM 717 O O . ALA A 1 95 ? -8.315 68.553 2.146 1.00 48.59 95 ALA A O 1
ATOM 718 N N . THR A 1 96 ? -8.384 67.959 4.312 1.00 48.44 96 THR A N 1
ATOM 719 C CA . THR A 1 96 ? -8.232 69.247 5.021 1.00 48.44 96 THR A CA 1
ATOM 720 C C . THR A 1 96 ? -8.262 68.858 6.510 1.00 48.44 96 THR A C 1
ATOM 722 O O . THR A 1 96 ? -9.141 68.113 6.912 1.00 48.44 96 THR A O 1
ATOM 725 N N . GLY A 1 97 ? -7.274 69.106 7.370 1.00 40.38 97 GLY A N 1
ATOM 726 C CA . GLY A 1 97 ? -6.580 70.355 7.667 1.00 40.38 97 GLY A CA 1
ATOM 727 C C . GLY A 1 97 ? -7.004 70.810 9.079 1.00 40.38 97 GLY A C 1
ATOM 728 O O . GLY A 1 97 ? -8.200 70.910 9.317 1.00 40.38 97 GLY A O 1
ATOM 729 N N . ARG A 1 98 ? -6.024 71.127 9.948 1.00 44.41 98 ARG A N 1
ATOM 730 C CA . ARG A 1 98 ? -6.086 71.606 11.361 1.00 44.41 98 ARG A CA 1
ATOM 731 C C . ARG A 1 98 ? -6.265 70.531 12.439 1.00 44.41 98 ARG A C 1
ATOM 733 O O . ARG A 1 98 ? -7.239 69.800 12.422 1.00 44.41 98 ARG A O 1
ATOM 740 N N . SER A 1 99 ? -5.300 70.290 13.328 1.00 45.50 99 SER A N 1
ATOM 741 C CA . SER A 1 99 ? -4.536 71.149 14.264 1.00 45.50 99 SER A CA 1
ATOM 742 C C . SER A 1 99 ? -5.061 71.013 15.695 1.00 45.50 99 SER A C 1
ATOM 744 O O . SER A 1 99 ? -6.081 71.596 16.032 1.00 45.50 99 SER A O 1
ATOM 746 N N . ILE A 1 100 ? -4.314 70.215 16.463 1.00 46.59 100 ILE A N 1
ATOM 747 C CA . ILE A 1 100 ? -3.733 70.489 17.790 1.00 46.59 100 ILE A CA 1
ATOM 748 C C . ILE A 1 100 ? -4.578 71.287 18.795 1.00 46.59 100 ILE A C 1
ATOM 750 O O . ILE A 1 100 ? -4.875 72.457 18.582 1.00 46.59 100 ILE A O 1
ATOM 754 N N . GLU A 1 101 ? -4.879 70.586 19.892 1.00 50.69 101 GLU A N 1
ATOM 755 C CA . GLU A 1 101 ? -4.906 71.011 21.299 1.00 50.69 101 GLU A CA 1
ATOM 756 C C . GLU A 1 101 ? -4.887 72.520 21.562 1.00 50.69 101 GLU A C 1
ATOM 758 O O . GLU A 1 101 ? -3.886 73.175 21.287 1.00 50.69 101 GLU A O 1
ATOM 763 N N . ASP A 1 102 ? -5.917 73.034 22.243 1.00 48.78 102 ASP A N 1
ATOM 764 C CA . ASP A 1 102 ? -5.651 74.033 23.272 1.00 48.78 102 ASP A CA 1
ATOM 765 C C . ASP A 1 102 ? -6.744 74.115 24.354 1.00 48.78 102 ASP A C 1
ATOM 767 O O . ASP A 1 102 ? -7.942 74.102 24.077 1.00 48.78 102 ASP A O 1
ATOM 771 N N . THR A 1 103 ? -6.235 74.178 25.584 1.00 49.00 103 THR A N 1
ATOM 772 C CA . THR A 1 103 ? -6.731 74.851 26.793 1.00 49.00 103 THR A CA 1
ATOM 773 C C . THR A 1 103 ? -8.193 74.736 27.253 1.00 49.00 103 THR A C 1
ATOM 775 O O . THR A 1 103 ? -9.095 75.430 26.802 1.00 49.00 103 THR A O 1
ATOM 778 N N . GLY A 1 104 ? -8.337 74.098 28.420 1.00 41.75 104 GLY A N 1
ATOM 779 C CA . GLY A 1 104 ? -8.463 74.914 29.632 1.00 41.75 104 GLY A CA 1
ATOM 780 C C . GLY A 1 104 ? -9.797 74.884 30.387 1.00 41.75 104 GLY A C 1
ATOM 781 O O . GLY A 1 104 ? -10.876 74.992 29.821 1.00 41.75 104 GLY A O 1
ATOM 782 N N . SER A 1 105 ? -9.636 74.878 31.713 1.00 49.75 105 SER A N 1
ATOM 783 C CA . SER A 1 105 ? -10.554 75.395 32.740 1.00 49.75 105 SER A CA 1
ATOM 784 C C . SER A 1 105 ? -11.682 74.498 33.268 1.00 49.75 105 SER A C 1
ATOM 786 O O . SER A 1 105 ? -12.804 74.462 32.779 1.00 49.75 105 SER A O 1
ATOM 788 N N . ASN A 1 106 ? -11.350 73.867 34.395 1.00 51.59 106 ASN A N 1
ATOM 789 C CA . ASN A 1 106 ? -12.195 73.669 35.583 1.00 51.59 106 ASN A CA 1
ATOM 790 C C . ASN A 1 106 ? -12.283 75.009 36.376 1.00 51.59 106 ASN A C 1
ATOM 792 O O . ASN A 1 106 ? -11.438 75.871 36.110 1.00 51.59 106 ASN A O 1
ATOM 796 N N . PRO A 1 107 ? -13.034 75.170 37.489 1.00 56.50 107 PRO A N 1
ATOM 797 C CA . PRO A 1 107 ? -14.378 74.740 37.920 1.00 56.50 107 PRO A CA 1
ATOM 798 C C . PRO A 1 107 ? -15.273 76.018 38.125 1.00 56.50 107 PRO A C 1
ATOM 800 O O . PRO A 1 107 ? -14.990 77.000 37.431 1.00 56.50 107 PRO A O 1
ATOM 803 N N . PRO A 1 108 ? -16.338 76.106 38.968 1.00 64.75 108 PRO A N 1
ATOM 804 C CA . PRO A 1 108 ? -16.436 75.702 40.387 1.00 64.75 108 PRO A CA 1
ATOM 805 C C . PRO A 1 108 ? -17.280 74.450 40.675 1.00 64.75 108 PRO A C 1
ATOM 807 O O . PRO A 1 108 ? -18.216 74.155 39.902 1.00 64.75 108 PRO A O 1
#